Protein AF-A0A2A4TCB1-F1 (afdb_monomer_lite)

Foldseek 3Di:
DDPPPVVVVVVVVVVVPPPDPDPQQQDKDDWDADPQERQKIKIKGGDPQQKIKMKIFGQDQFKKWKKKDWDQWDDIDTDIAGHRGMDMDIDTHHPDSNDPDTHMDIDQMDTNDSDSDDDGDGGD

Structure (mmCIF, N/CA/C/O backbone):
data_AF-A0A2A4TCB1-F1
#
_entry.id   AF-A0A2A4TCB1-F1
#
loop_
_atom_site.group_PDB
_atom_site.id
_atom_site.type_symbol
_atom_site.label_atom_id
_atom_site.label_alt_id
_atom_site.label_comp_id
_atom_site.label_asym_id
_atom_site.label_entity_id
_atom_site.label_seq_id
_atom_site.pdbx_PDB_ins_code
_atom_site.Cartn_x
_atom_site.Cartn_y
_atom_site.Cartn_z
_atom_site.occupancy
_atom_site.B_iso_or_equiv
_atom_site.auth_seq_id
_atom_site.auth_comp_id
_atom_site.auth_asym_id
_atom_site.auth_atom_id
_atom_site.pdbx_PDB_model_num
ATOM 1 N N . MET A 1 1 ? -22.420 -27.049 55.934 1.00 47.38 1 MET A N 1
ATOM 2 C CA . MET A 1 1 ? -21.619 -25.896 55.464 1.00 47.38 1 MET A CA 1
ATOM 3 C C . MET A 1 1 ? -21.023 -26.243 54.108 1.00 47.38 1 MET A C 1
ATOM 5 O O . MET A 1 1 ? -20.671 -27.395 53.914 1.00 47.38 1 MET A O 1
ATOM 9 N N . SER A 1 2 ? -20.922 -25.250 53.222 1.00 54.00 2 SER A N 1
ATOM 10 C CA . SER A 1 2 ? -20.230 -25.273 51.920 1.00 54.00 2 SER A CA 1
ATOM 11 C C . SER A 1 2 ? -20.846 -26.071 50.767 1.00 54.00 2 SER A C 1
ATOM 13 O O . SER A 1 2 ? -20.297 -27.069 50.325 1.00 54.00 2 SER A O 1
ATOM 15 N N . PHE A 1 3 ? -21.914 -25.516 50.189 1.00 50.72 3 PHE A N 1
ATOM 16 C CA . PHE A 1 3 ? -22.201 -25.638 48.748 1.00 50.72 3 PHE A CA 1
ATOM 17 C C . PHE A 1 3 ? -22.356 -24.269 48.053 1.00 50.72 3 PHE A C 1
ATOM 19 O O . PHE A 1 3 ? -22.666 -24.203 46.875 1.00 50.72 3 PHE A O 1
ATOM 26 N N . THR A 1 4 ? -22.086 -23.158 48.748 1.00 55.12 4 THR A N 1
ATOM 27 C CA . THR A 1 4 ? -22.314 -21.787 48.249 1.00 55.12 4 THR A CA 1
ATOM 28 C C . THR A 1 4 ? -21.068 -21.086 47.696 1.00 55.12 4 THR A C 1
ATOM 30 O O . THR A 1 4 ? -21.156 -19.936 47.272 1.00 55.12 4 THR A O 1
ATOM 33 N N . PHE A 1 5 ? -19.901 -21.740 47.693 1.00 49.41 5 PHE A N 1
ATOM 34 C CA . PHE A 1 5 ? -18.644 -21.116 47.249 1.00 49.41 5 PHE A CA 1
ATOM 35 C C . PHE A 1 5 ? -18.320 -21.363 45.765 1.00 49.41 5 PHE A C 1
ATOM 37 O O . PHE A 1 5 ? -17.744 -20.495 45.122 1.00 49.41 5 PHE A O 1
ATOM 44 N N . LEU A 1 6 ? -18.744 -22.499 45.198 1.00 49.88 6 LEU A N 1
ATOM 45 C CA . LEU A 1 6 ? -18.421 -22.883 43.813 1.00 49.88 6 LEU A CA 1
ATOM 46 C C . LEU A 1 6 ? -19.292 -22.186 42.753 1.00 49.88 6 LEU A C 1
ATOM 48 O O . LEU A 1 6 ? -18.825 -21.927 41.647 1.00 49.88 6 LEU A O 1
ATOM 52 N N . GLU A 1 7 ? -20.540 -21.838 43.073 1.00 53.34 7 GLU A N 1
ATOM 53 C CA . GLU A 1 7 ? -21.420 -21.117 42.134 1.00 53.34 7 GLU A CA 1
ATOM 54 C C . GLU A 1 7 ? -21.055 -19.630 42.026 1.00 53.34 7 GLU A C 1
ATOM 56 O O . GLU A 1 7 ? -21.164 -19.035 40.954 1.00 53.34 7 GLU A O 1
ATOM 61 N N . LYS A 1 8 ? -20.506 -19.052 43.101 1.00 48.56 8 LYS A N 1
ATOM 62 C CA . LYS A 1 8 ? -20.144 -17.630 43.175 1.00 48.56 8 LYS A CA 1
ATOM 63 C C . LYS A 1 8 ? -18.901 -17.268 42.348 1.00 48.56 8 LYS A C 1
ATOM 65 O O . LYS A 1 8 ? -18.730 -16.107 41.979 1.00 48.56 8 LYS A O 1
ATOM 70 N N . GLU A 1 9 ? -18.041 -18.241 42.041 1.00 50.81 9 GLU A N 1
ATOM 71 C CA . GLU A 1 9 ? -16.871 -18.039 41.171 1.00 50.81 9 GLU A CA 1
ATOM 72 C C . GLU A 1 9 ? -17.224 -18.146 39.681 1.00 50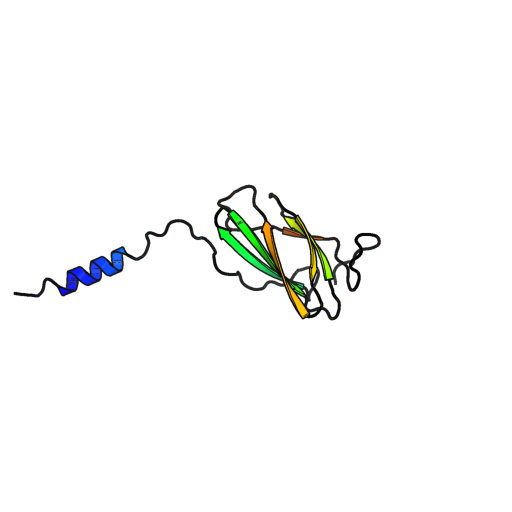.81 9 GLU A C 1
ATOM 74 O O . GLU A 1 9 ? -16.712 -17.367 38.877 1.00 50.81 9 GLU A O 1
ATOM 79 N N . LYS A 1 10 ? -18.181 -19.011 39.312 1.00 47.06 10 LYS A N 1
ATOM 80 C CA . LYS A 1 10 ? -18.654 -19.139 37.921 1.00 47.06 10 LYS A CA 1
ATOM 81 C C . LYS A 1 10 ? -19.416 -17.912 37.418 1.00 47.06 10 LYS A C 1
ATOM 83 O O . LYS A 1 10 ? -19.361 -17.622 36.224 1.00 47.06 10 LYS A O 1
ATOM 88 N N . GLU A 1 11 ? -20.111 -17.184 38.290 1.00 48.81 11 GLU A N 1
ATOM 89 C CA . GLU A 1 11 ? -20.789 -15.938 37.902 1.00 48.81 11 GLU A CA 1
ATOM 90 C C . GLU A 1 11 ? -19.813 -14.765 37.740 1.00 48.81 11 GLU A C 1
ATOM 92 O O . GLU A 1 11 ? -19.923 -14.020 36.769 1.00 48.81 11 GLU A O 1
ATOM 97 N N . LYS A 1 12 ? -18.777 -14.661 38.586 1.00 45.75 12 LYS A N 1
ATOM 98 C CA . LYS A 1 12 ? -17.728 -13.635 38.427 1.00 45.75 12 LYS A CA 1
ATOM 99 C C . LYS A 1 12 ? -16.876 -13.819 37.172 1.00 45.75 12 LYS A C 1
ATOM 101 O O . LYS A 1 12 ? -16.356 -12.838 36.643 1.00 45.75 12 LYS A O 1
ATOM 106 N N . GLU A 1 13 ? -16.718 -15.051 36.693 1.00 43.56 13 GLU A N 1
ATOM 107 C CA . GLU A 1 13 ? -15.980 -15.324 35.456 1.00 43.56 13 GLU A CA 1
ATOM 108 C C . GLU A 1 13 ? -16.827 -15.042 34.201 1.00 43.56 13 GLU A C 1
ATOM 110 O O . GLU A 1 13 ? -16.299 -14.566 33.196 1.00 43.56 13 GLU A O 1
ATOM 115 N N . LYS A 1 14 ? -18.155 -15.224 34.281 1.00 39.19 14 LYS A N 1
ATOM 116 C CA . LYS A 1 14 ? -19.090 -14.855 33.204 1.00 39.19 14 LYS A CA 1
ATOM 117 C C . LYS A 1 14 ? -19.332 -13.350 33.093 1.00 39.19 14 LYS A C 1
ATOM 119 O O . LYS A 1 14 ? -19.558 -12.868 31.992 1.00 39.19 14 LYS A O 1
ATOM 124 N N . GLU A 1 15 ? -19.226 -12.602 34.187 1.00 39.81 15 GLU A N 1
ATOM 125 C CA . GLU A 1 15 ? -19.417 -11.143 34.187 1.00 39.81 15 GLU A CA 1
ATOM 126 C C . GLU A 1 15 ? -18.168 -10.360 33.726 1.00 39.81 15 GLU A C 1
ATOM 128 O O . GLU A 1 15 ? -18.222 -9.154 33.491 1.00 39.81 15 GLU A O 1
ATOM 133 N N . LYS A 1 16 ? -17.028 -11.043 33.546 1.00 38.28 16 LYS A N 1
ATOM 134 C CA . LYS A 1 16 ? -15.794 -10.441 33.009 1.00 38.28 16 LYS A CA 1
ATOM 135 C C . LYS A 1 16 ? -15.679 -10.539 31.482 1.00 38.28 16 LYS A C 1
ATOM 137 O O . LYS A 1 16 ? -14.723 -10.023 30.904 1.00 38.28 16 LYS A O 1
ATOM 142 N N . ILE A 1 17 ? -16.641 -11.185 30.830 1.00 45.38 17 ILE A N 1
ATOM 143 C CA . ILE A 1 17 ? -16.724 -11.315 29.378 1.00 45.38 17 ILE A CA 1
ATOM 144 C C . ILE A 1 17 ? -17.849 -10.379 28.915 1.00 45.38 17 ILE A C 1
ATOM 146 O O . ILE A 1 17 ? -18.943 -10.407 29.456 1.00 45.38 17 ILE A O 1
ATOM 150 N N . GLU A 1 18 ? -17.554 -9.529 27.931 1.00 39.50 18 GLU A N 1
ATOM 151 C CA . GLU A 1 18 ? -18.496 -8.626 27.238 1.00 39.50 18 GLU A CA 1
ATOM 152 C C . GLU A 1 18 ? -18.875 -7.289 27.894 1.00 39.50 18 GLU A C 1
ATOM 154 O O . GLU A 1 18 ? -19.879 -6.668 27.549 1.00 39.50 18 GLU A O 1
ATOM 159 N N . LYS A 1 19 ? -17.966 -6.713 28.685 1.00 38.94 19 LYS A N 1
ATOM 160 C CA . LYS A 1 19 ? -17.826 -5.248 28.717 1.00 38.94 19 LYS A CA 1
ATOM 161 C C . LYS A 1 19 ? -16.439 -4.837 28.224 1.00 38.94 19 LYS A C 1
ATOM 163 O O . LYS A 1 19 ? -15.558 -4.486 29.000 1.00 38.94 19 LYS A O 1
ATOM 168 N N . SER A 1 20 ? -16.243 -4.887 26.907 1.00 36.69 20 SER A N 1
ATOM 169 C CA . SER A 1 20 ? -15.226 -4.068 26.241 1.00 36.69 20 SER A CA 1
ATOM 170 C C . SER A 1 20 ? -15.851 -3.386 25.030 1.00 36.69 20 SER A C 1
ATOM 172 O O . SER A 1 20 ? -15.988 -3.958 23.948 1.00 36.69 20 SER A O 1
ATOM 174 N N . GLU A 1 21 ? -16.273 -2.154 25.278 1.00 39.94 21 GLU A N 1
ATOM 175 C CA . GLU A 1 21 ? -16.618 -1.153 24.288 1.00 39.94 21 GLU A CA 1
ATOM 176 C C . GLU A 1 21 ? -15.459 -0.931 23.300 1.00 39.94 21 GLU A C 1
ATOM 178 O O . GLU A 1 21 ? -14.281 -1.000 23.650 1.00 39.94 21 GLU A O 1
ATOM 183 N N . SER A 1 22 ? -15.834 -0.613 22.060 1.00 39.91 22 SER A N 1
ATOM 184 C CA . SER A 1 22 ? -14.996 -0.388 20.875 1.00 39.91 22 SER A CA 1
ATOM 185 C C . SER A 1 22 ? -14.277 -1.632 20.345 1.00 39.91 22 SER A C 1
ATOM 187 O O . SER A 1 22 ? -13.214 -2.044 20.798 1.00 39.91 22 SER A O 1
ATOM 189 N N . THR A 1 23 ? -14.853 -2.226 19.299 1.00 47.06 23 THR A N 1
ATOM 190 C CA . THR A 1 23 ? -14.175 -3.208 18.450 1.00 47.06 23 THR A CA 1
ATOM 191 C C . THR A 1 23 ? -13.086 -2.496 17.645 1.00 47.06 23 THR A C 1
ATOM 193 O O . THR A 1 23 ? -13.220 -2.251 16.445 1.00 47.06 23 THR A O 1
ATOM 196 N N . ASP A 1 24 ? -12.000 -2.112 18.307 1.00 51.69 24 ASP A N 1
ATOM 197 C CA . ASP A 1 24 ? -10.761 -1.806 17.618 1.00 51.69 24 ASP A CA 1
ATOM 198 C C . ASP A 1 24 ? -10.347 -3.088 16.885 1.00 51.69 24 ASP A C 1
ATOM 200 O O . ASP A 1 24 ? -10.020 -4.103 17.505 1.00 51.69 24 ASP A O 1
ATOM 204 N N . GLN A 1 25 ? -10.372 -3.070 15.547 1.00 58.91 25 GLN A N 1
ATOM 205 C CA . GLN A 1 25 ? -9.730 -4.093 14.714 1.00 58.91 25 GLN A CA 1
ATOM 206 C C . GLN A 1 25 ? -8.204 -3.991 14.884 1.00 58.91 25 GLN A C 1
ATOM 208 O O . GLN A 1 25 ? -7.474 -3.639 13.962 1.00 58.91 25 GLN A O 1
ATOM 213 N N . ASN A 1 26 ? -7.711 -4.300 16.084 1.00 69.12 26 ASN A N 1
ATOM 214 C CA . ASN A 1 26 ? -6.302 -4.220 16.452 1.00 69.12 26 ASN A CA 1
ATOM 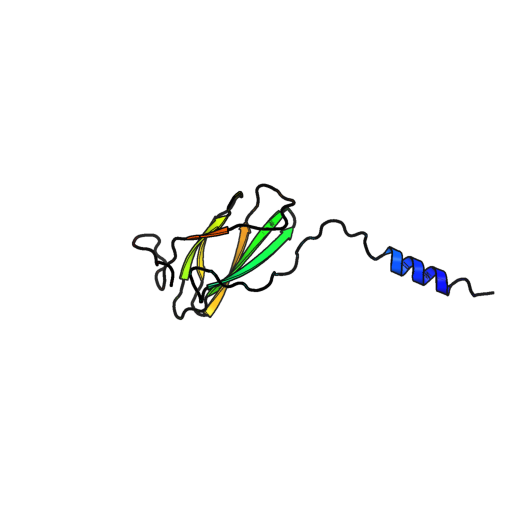215 C C . ASN A 1 26 ? -5.458 -5.332 15.804 1.00 69.12 26 ASN A C 1
ATOM 217 O O . ASN A 1 26 ? -4.228 -5.329 15.918 1.00 69.12 26 ASN A O 1
ATOM 221 N N . SER A 1 27 ? -6.079 -6.261 15.080 1.00 85.00 27 SER A N 1
ATOM 222 C CA . SER A 1 27 ? -5.408 -7.251 14.245 1.00 85.00 27 SER A CA 1
ATOM 223 C C . SER A 1 27 ? -5.330 -6.792 12.787 1.00 85.00 27 SER A C 1
ATOM 225 O O . SER A 1 27 ? -6.114 -5.980 12.300 1.00 85.00 27 SER A O 1
ATOM 227 N N . TRP A 1 28 ? -4.335 -7.306 12.070 1.00 91.25 28 TRP A N 1
ATOM 228 C CA . TRP A 1 28 ? -4.283 -7.131 10.625 1.00 91.25 28 TRP A CA 1
ATOM 229 C C . TRP A 1 28 ? -5.397 -7.934 9.960 1.00 91.25 28 TRP A C 1
ATOM 231 O O . TRP A 1 28 ? -5.566 -9.116 10.256 1.00 91.25 28 TRP A O 1
ATOM 241 N N . GLY A 1 29 ? -6.090 -7.318 9.005 1.00 89.88 29 GLY A N 1
ATOM 242 C CA . GLY A 1 29 ? -6.977 -8.039 8.105 1.00 89.88 29 GLY A CA 1
ATOM 243 C C . GLY A 1 29 ? -6.226 -9.045 7.227 1.00 89.88 29 GLY A C 1
ATOM 244 O O . GLY A 1 29 ? -4.991 -9.058 7.144 1.00 89.88 29 GLY A O 1
ATOM 245 N N . VAL A 1 30 ? -6.996 -9.879 6.530 1.00 92.88 30 VAL A N 1
ATOM 246 C CA . VAL A 1 30 ? -6.466 -10.834 5.550 1.00 92.88 30 VAL A CA 1
ATOM 247 C C . VAL A 1 30 ? -5.762 -10.118 4.395 1.00 92.88 30 VAL A C 1
ATOM 249 O O . VAL A 1 30 ? -6.122 -9.000 4.019 1.00 92.88 30 VAL A O 1
ATOM 252 N N . TRP A 1 31 ? -4.762 -10.780 3.813 1.00 94.19 31 TRP A N 1
ATOM 253 C CA . TRP A 1 31 ? -4.140 -10.309 2.580 1.00 94.19 31 TRP A CA 1
ATOM 254 C C . TRP A 1 31 ? -5.135 -10.375 1.423 1.00 94.19 31 TRP A C 1
ATOM 256 O O . TRP A 1 31 ? -5.732 -11.417 1.166 1.00 94.19 31 TRP A O 1
ATOM 266 N N . LYS A 1 32 ? -5.265 -9.264 0.707 1.00 94.31 32 LYS A N 1
ATOM 267 C CA . LYS A 1 32 ? -6.028 -9.127 -0.532 1.00 94.31 32 LYS A CA 1
ATOM 268 C C . LYS A 1 32 ? -5.075 -8.805 -1.675 1.00 94.31 32 LYS A C 1
ATOM 270 O O . LYS A 1 32 ? -4.016 -8.219 -1.455 1.00 94.31 32 LYS A O 1
ATOM 275 N N . THR A 1 33 ? -5.442 -9.191 -2.885 1.00 93.50 33 THR A N 1
ATOM 276 C CA . THR A 1 33 ? -4.694 -8.851 -4.100 1.00 93.50 33 THR A CA 1
ATOM 277 C C . THR A 1 33 ? -5.339 -7.630 -4.749 1.00 93.50 33 THR A C 1
ATOM 279 O O . THR A 1 33 ? -6.564 -7.507 -4.742 1.00 93.50 33 THR A O 1
ATOM 282 N N . SER A 1 34 ? -4.526 -6.708 -5.263 1.00 90.06 34 SER A N 1
ATOM 283 C CA . SER A 1 34 ? -5.011 -5.592 -6.078 1.00 90.06 34 SER A CA 1
ATOM 284 C C . SER A 1 34 ? -5.707 -6.117 -7.334 1.00 90.06 34 SER A C 1
ATOM 286 O O . SER A 1 34 ? -5.279 -7.110 -7.914 1.00 90.06 34 SER A O 1
ATOM 288 N N . THR A 1 35 ? -6.763 -5.442 -7.778 1.00 87.81 35 THR A N 1
ATOM 289 C CA . THR A 1 35 ? -7.503 -5.821 -8.992 1.00 87.81 35 THR A CA 1
ATOM 290 C C . THR A 1 35 ? -6.754 -5.488 -10.282 1.00 87.81 35 THR A C 1
ATOM 292 O O . THR A 1 35 ? -6.978 -6.142 -11.288 1.00 87.81 35 THR A O 1
ATOM 295 N N . CYS A 1 36 ? -5.883 -4.477 -10.250 1.00 88.50 36 CYS A N 1
ATOM 296 C CA . CYS A 1 36 ? -5.154 -3.946 -11.410 1.00 88.50 36 CYS A CA 1
ATOM 297 C C . CYS A 1 36 ? -3.701 -4.455 -11.487 1.00 88.50 36 CYS A C 1
ATOM 299 O O . CYS A 1 36 ? -3.092 -4.433 -12.544 1.00 88.50 36 CYS A O 1
ATOM 301 N N . PHE A 1 37 ? -3.138 -4.905 -10.360 1.00 92.00 37 PHE A N 1
ATOM 302 C CA . PHE A 1 37 ? -1.740 -5.334 -10.250 1.00 92.00 37 PHE A CA 1
ATOM 303 C C . PHE A 1 37 ? -1.683 -6.677 -9.522 1.00 92.00 37 PHE A C 1
ATOM 305 O O . PHE A 1 37 ? -1.666 -6.726 -8.288 1.00 92.00 37 PHE A O 1
ATOM 312 N N . ILE A 1 38 ? -1.680 -7.774 -10.279 1.00 92.12 38 ILE A N 1
ATOM 313 C CA . ILE A 1 38 ? -1.898 -9.137 -9.765 1.00 92.12 38 ILE A CA 1
ATOM 314 C C . ILE A 1 38 ? -0.856 -9.601 -8.731 1.00 92.12 38 ILE A C 1
ATOM 316 O O . ILE A 1 38 ? -1.148 -10.460 -7.895 1.00 92.12 38 ILE A O 1
ATOM 320 N N . HIS A 1 39 ? 0.351 -9.023 -8.732 1.00 93.81 39 HIS A N 1
ATOM 321 C CA . HIS A 1 39 ? 1.398 -9.342 -7.752 1.00 93.81 39 HIS A CA 1
ATOM 322 C C . HIS A 1 39 ? 1.539 -8.290 -6.642 1.00 93.81 39 HIS A C 1
ATOM 324 O O . HIS A 1 39 ? 2.412 -8.418 -5.779 1.00 93.81 39 HIS A O 1
ATOM 330 N N . LEU A 1 40 ? 0.665 -7.281 -6.602 1.00 93.75 40 LEU A N 1
ATOM 331 C CA . LEU A 1 40 ? 0.583 -6.327 -5.502 1.00 93.75 40 LEU A CA 1
ATOM 332 C C . LEU A 1 40 ? -0.498 -6.775 -4.518 1.00 93.75 40 LEU A C 1
ATOM 334 O O . LEU A 1 40 ? -1.693 -6.747 -4.813 1.00 93.75 40 LEU A O 1
ATOM 338 N N . LYS A 1 41 ? -0.078 -7.161 -3.314 1.00 95.25 41 LYS A N 1
ATOM 339 C CA . LYS A 1 41 ? -0.992 -7.538 -2.231 1.00 95.25 41 LYS A CA 1
ATOM 340 C C . LYS A 1 41 ? -1.055 -6.446 -1.180 1.00 95.25 41 LYS A C 1
ATOM 342 O O . LYS A 1 41 ? -0.080 -5.735 -0.953 1.00 95.25 41 LYS A O 1
ATOM 347 N N . TYR A 1 42 ? -2.185 -6.340 -0.499 1.00 94.81 42 TYR A N 1
ATOM 348 C CA . TYR A 1 42 ? -2.380 -5.390 0.582 1.00 94.81 42 TYR A CA 1
ATOM 349 C C . TYR A 1 42 ? -3.201 -5.987 1.720 1.00 94.81 42 TYR A C 1
ATOM 351 O O . TYR A 1 42 ? -3.957 -6.940 1.541 1.00 94.81 42 TYR A O 1
ATOM 359 N N . ARG A 1 43 ? -3.071 -5.408 2.906 1.00 93.94 43 ARG A N 1
ATOM 360 C CA . ARG A 1 43 ? -3.965 -5.645 4.042 1.00 93.94 43 ARG A CA 1
ATOM 361 C C . ARG A 1 43 ? -4.089 -4.375 4.861 1.00 93.94 43 ARG A C 1
ATOM 363 O O . ARG A 1 43 ? -3.191 -3.534 4.844 1.00 93.94 43 ARG A O 1
ATOM 370 N N . ILE A 1 44 ? -5.191 -4.254 5.582 1.00 92.69 44 ILE A N 1
ATOM 371 C CA . ILE A 1 44 ? -5.512 -3.070 6.376 1.00 92.69 44 ILE A CA 1
ATOM 372 C C . ILE A 1 44 ? -5.660 -3.441 7.846 1.00 92.69 44 ILE A C 1
ATOM 374 O O . ILE A 1 44 ? -5.981 -4.583 8.176 1.00 92.69 44 ILE A O 1
ATOM 378 N N . LYS A 1 45 ? -5.408 -2.474 8.717 1.00 91.44 45 LYS A N 1
ATOM 379 C CA . LYS A 1 45 ? -5.622 -2.569 10.158 1.00 91.44 45 LYS A CA 1
ATOM 380 C C . LYS A 1 45 ? -6.183 -1.240 10.645 1.00 91.44 45 LYS A C 1
ATOM 382 O O . LYS A 1 45 ? -5.613 -0.196 10.318 1.00 91.44 45 LYS A O 1
ATOM 387 N N . LYS A 1 46 ? -7.255 -1.281 11.438 1.00 89.75 46 LYS A N 1
ATOM 388 C CA . LYS A 1 46 ? -7.710 -0.109 12.187 1.00 89.75 46 LYS A CA 1
ATOM 389 C C . LYS A 1 46 ? -6.847 0.014 13.441 1.00 89.75 46 LYS A C 1
ATOM 391 O O . LYS A 1 46 ? -6.562 -0.968 14.118 1.00 89.75 46 LYS A O 1
ATOM 396 N N . LYS A 1 47 ? -6.367 1.211 13.715 1.00 86.50 47 LYS A N 1
ATOM 397 C CA . LYS A 1 47 ? -5.672 1.554 14.951 1.00 86.50 47 LYS A CA 1
ATOM 398 C C . LYS A 1 47 ? 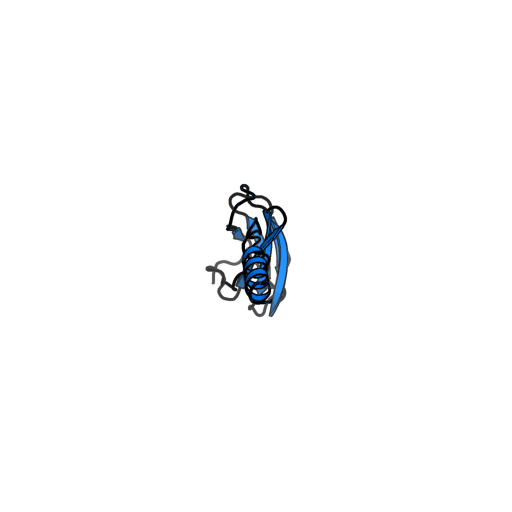-6.615 2.356 15.850 1.00 86.50 47 LYS A C 1
ATOM 400 O O . LYS A 1 47 ? -7.731 2.709 15.466 1.00 86.50 47 LYS A O 1
ATOM 405 N N . SER A 1 48 ? -6.121 2.676 17.037 1.00 79.56 48 SER A N 1
ATOM 406 C CA . SER A 1 48 ? -6.784 3.558 17.990 1.00 79.56 48 SER A CA 1
ATOM 407 C C . SER A 1 48 ? -7.116 4.922 17.369 1.00 79.56 48 SER A C 1
ATOM 409 O O . SER A 1 48 ? -6.445 5.392 16.449 1.00 79.56 48 SER A O 1
ATOM 411 N N . TYR A 1 49 ? -8.159 5.573 17.889 1.00 77.88 49 TYR A N 1
ATOM 412 C CA . TYR A 1 49 ? -8.573 6.933 17.505 1.00 77.88 49 TYR A CA 1
ATOM 413 C C . TYR A 1 49 ? -9.004 7.114 16.036 1.00 77.88 49 TYR A C 1
ATOM 415 O O . TYR A 1 49 ? -9.049 8.239 15.536 1.00 77.88 49 TYR A O 1
ATOM 423 N N . GLY A 1 50 ? -9.373 6.028 15.348 1.00 79.81 50 GLY A N 1
ATOM 424 C CA . GLY A 1 50 ? -9.853 6.082 13.962 1.00 79.81 50 GLY A CA 1
ATOM 425 C C . GLY A 1 50 ? -8.744 6.225 12.915 1.00 79.81 50 GLY A C 1
ATOM 426 O O . GLY A 1 50 ? -9.048 6.466 11.747 1.00 79.81 50 GLY A O 1
ATOM 427 N N . GLU A 1 51 ? -7.478 6.068 13.313 1.00 88.88 51 GLU A N 1
ATOM 428 C CA . GLU A 1 51 ? -6.357 5.937 12.382 1.00 88.88 51 GLU A CA 1
ATOM 429 C C . GLU A 1 51 ? -6.376 4.548 11.729 1.00 88.88 51 GLU A C 1
ATOM 431 O O . GLU A 1 51 ? -6.750 3.546 12.335 1.00 88.88 51 GLU A O 1
ATOM 436 N N . TRP A 1 52 ? -5.908 4.468 10.494 1.00 91.31 52 TRP A N 1
ATOM 437 C CA . TRP A 1 52 ? -5.742 3.242 9.742 1.00 91.31 52 TRP A CA 1
ATOM 438 C C . TRP A 1 52 ? -4.303 3.070 9.269 1.00 91.31 52 TRP A C 1
ATOM 440 O O . TRP A 1 52 ? -3.592 4.027 8.950 1.00 91.31 52 TRP A O 1
ATOM 450 N N . ALA A 1 53 ? -3.890 1.810 9.184 1.00 92.31 53 ALA A N 1
ATOM 451 C CA . ALA A 1 53 ? -2.641 1.402 8.568 1.00 92.31 53 ALA A CA 1
ATOM 452 C C . ALA A 1 53 ? -2.901 0.458 7.397 1.00 92.31 53 ALA A C 1
ATOM 454 O O . ALA A 1 53 ? -3.748 -0.436 7.472 1.00 92.31 53 ALA A O 1
ATOM 455 N N . ILE A 1 54 ? -2.127 0.635 6.332 1.00 93.75 54 ILE A N 1
ATOM 456 C CA . ILE A 1 54 ? -2.146 -0.209 5.144 1.00 93.75 54 ILE A CA 1
ATOM 457 C C . ILE A 1 54 ? -0.755 -0.812 4.980 1.00 93.75 54 ILE A C 1
ATOM 459 O O . ILE A 1 54 ? 0.257 -0.116 5.031 1.00 93.75 54 ILE A O 1
ATOM 463 N N . ASN A 1 55 ? -0.698 -2.124 4.800 1.00 94.62 55 ASN A N 1
ATOM 464 C CA . ASN A 1 55 ? 0.533 -2.844 4.516 1.00 94.62 55 ASN A CA 1
ATOM 465 C C . ASN A 1 55 ? 0.477 -3.369 3.088 1.00 94.62 55 ASN A C 1
ATOM 467 O O . ASN A 1 55 ? -0.437 -4.123 2.760 1.00 94.62 55 ASN A O 1
ATOM 471 N N . PHE A 1 56 ? 1.454 -2.992 2.273 1.00 95.69 56 PHE A N 1
ATOM 472 C CA . PHE A 1 56 ? 1.603 -3.450 0.899 1.00 95.69 56 PHE A CA 1
ATOM 473 C C . PHE A 1 56 ? 2.728 -4.468 0.808 1.00 95.69 56 PHE A C 1
ATOM 475 O O . PHE A 1 56 ? 3.811 -4.242 1.338 1.00 95.69 56 PHE A O 1
ATOM 482 N N . LYS A 1 57 ? 2.491 -5.570 0.100 1.00 95.81 57 LYS A N 1
ATOM 483 C CA . LYS A 1 57 ? 3.488 -6.584 -0.236 1.00 95.81 57 LYS A CA 1
ATOM 484 C C . LYS A 1 57 ? 3.680 -6.606 -1.746 1.00 95.81 57 LYS A C 1
ATOM 486 O O . LYS A 1 57 ? 2.729 -6.844 -2.489 1.00 95.81 57 LYS A O 1
ATOM 491 N N . ASN A 1 58 ? 4.915 -6.376 -2.169 1.00 95.44 58 ASN A N 1
ATOM 492 C CA . ASN A 1 58 ? 5.316 -6.383 -3.564 1.00 95.44 58 ASN A CA 1
ATOM 493 C C . ASN A 1 58 ? 5.834 -7.776 -3.952 1.00 95.44 58 ASN A C 1
ATOM 495 O O . ASN A 1 58 ? 6.870 -8.215 -3.457 1.00 95.44 58 ASN A O 1
ATOM 499 N N . GLY A 1 59 ? 5.098 -8.474 -4.817 1.00 94.50 59 GLY A N 1
ATOM 500 C CA . GLY A 1 59 ? 5.494 -9.766 -5.378 1.00 94.50 59 GLY A CA 1
ATOM 501 C C . GLY A 1 59 ? 6.197 -9.688 -6.735 1.00 94.50 59 GLY A C 1
ATOM 502 O O . GLY A 1 59 ? 6.569 -10.729 -7.263 1.00 94.50 59 GLY A O 1
ATOM 503 N N . TYR A 1 60 ? 6.369 -8.497 -7.311 1.00 93.31 60 TYR A N 1
ATOM 504 C CA . TYR A 1 60 ? 7.091 -8.325 -8.569 1.00 93.31 60 TYR A CA 1
ATOM 505 C C . TYR A 1 60 ? 8.597 -8.410 -8.338 1.00 93.31 60 TYR A C 1
ATOM 507 O O . TYR A 1 60 ? 9.088 -8.102 -7.254 1.00 93.31 60 TYR A O 1
ATOM 515 N N . ASN A 1 61 ? 9.340 -8.750 -9.393 1.00 93.50 61 ASN A N 1
ATOM 516 C CA . ASN A 1 61 ? 10.805 -8.795 -9.384 1.00 93.50 61 ASN A CA 1
ATOM 517 C C . ASN A 1 61 ? 11.473 -7.405 -9.453 1.00 93.50 61 ASN A C 1
ATOM 519 O O . ASN A 1 61 ? 12.697 -7.313 -9.520 1.00 93.50 61 ASN A O 1
ATOM 523 N N . LYS A 1 62 ? 10.689 -6.323 -9.416 1.00 92.88 62 LYS A N 1
ATOM 524 C CA . LYS A 1 62 ? 11.144 -4.927 -9.437 1.00 92.88 62 LYS A CA 1
ATOM 525 C C . LYS A 1 62 ? 10.561 -4.173 -8.248 1.00 92.88 62 LYS A C 1
ATOM 527 O O . LYS A 1 62 ? 9.490 -4.517 -7.751 1.00 92.88 62 LYS A O 1
ATOM 532 N N . SER A 1 63 ? 11.258 -3.136 -7.786 1.00 92.75 63 SER A N 1
ATOM 533 C CA . SER A 1 63 ? 10.677 -2.188 -6.832 1.00 92.75 63 SER A CA 1
ATOM 534 C C . SER A 1 63 ? 9.454 -1.510 -7.444 1.00 92.75 63 SER A C 1
ATOM 536 O O . SER A 1 63 ? 9.400 -1.303 -8.656 1.00 92.75 63 SER A O 1
ATOM 538 N N . ILE A 1 64 ? 8.482 -1.163 -6.604 1.00 93.44 64 ILE A N 1
ATOM 539 C CA . ILE A 1 64 ? 7.292 -0.434 -7.031 1.00 93.44 64 ILE A CA 1
ATOM 540 C C . ILE A 1 64 ? 7.213 0.882 -6.295 1.00 93.44 64 ILE A C 1
ATOM 542 O O . ILE A 1 64 ? 7.141 0.880 -5.068 1.00 93.44 64 ILE A O 1
ATOM 546 N N . SER A 1 65 ? 7.158 1.978 -7.038 1.00 93.94 65 SER A N 1
ATOM 547 C CA . SER A 1 65 ? 6.793 3.289 -6.510 1.00 93.94 65 SER A CA 1
ATOM 548 C C . SER A 1 65 ? 5.332 3.559 -6.822 1.00 93.94 65 SER A C 1
ATOM 550 O O . SER A 1 65 ? 4.895 3.380 -7.954 1.00 93.94 65 SER A O 1
ATOM 552 N N . MET A 1 66 ? 4.556 3.932 -5.810 1.00 93.50 66 MET A N 1
ATOM 553 C CA . MET A 1 66 ? 3.113 4.112 -5.940 1.00 93.50 66 MET A CA 1
ATOM 554 C C . MET A 1 66 ? 2.615 5.270 -5.080 1.00 93.50 66 MET A C 1
ATOM 556 O O . MET A 1 66 ? 3.213 5.607 -4.056 1.00 93.50 66 MET A O 1
ATOM 560 N N . SER A 1 67 ? 1.494 5.857 -5.491 1.00 92.44 67 SER A N 1
ATOM 561 C CA . SER A 1 67 ? 0.755 6.841 -4.707 1.00 92.44 67 SER A CA 1
ATOM 562 C C . SER A 1 67 ? -0.513 6.199 -4.163 1.00 92.44 67 SER A C 1
ATOM 564 O O . SER A 1 67 ? -1.322 5.666 -4.921 1.00 92.44 67 SER A O 1
ATOM 566 N N . VAL A 1 68 ? -0.721 6.296 -2.858 1.00 92.88 68 VAL A N 1
ATOM 567 C CA . VAL A 1 68 ? -1.944 5.840 -2.196 1.00 92.88 68 VAL A CA 1
ATOM 568 C C . VAL A 1 68 ? -2.773 7.053 -1.809 1.00 92.88 68 VAL A C 1
ATOM 570 O O . VAL A 1 68 ? -2.232 8.024 -1.287 1.00 92.88 68 VAL A O 1
ATOM 573 N N . GLY A 1 69 ? -4.075 6.997 -2.069 1.00 92.19 69 GLY A N 1
ATOM 574 C CA . GLY A 1 69 ? -5.044 8.005 -1.644 1.00 92.19 69 GLY A CA 1
ATOM 575 C C . GLY A 1 69 ? -6.229 7.355 -0.942 1.00 92.19 69 GLY A C 1
ATOM 576 O O . GLY A 1 69 ? -6.636 6.255 -1.315 1.00 92.19 69 GLY A O 1
ATOM 577 N N . ILE A 1 70 ? -6.772 8.020 0.075 1.00 92.00 70 ILE A N 1
ATOM 578 C CA . ILE A 1 70 ? -7.966 7.565 0.794 1.00 92.00 70 ILE A CA 1
ATOM 579 C C . ILE A 1 70 ? -9.204 8.193 0.159 1.00 92.00 70 ILE A C 1
ATOM 581 O O . ILE A 1 70 ? -9.248 9.400 -0.072 1.00 92.00 70 ILE A O 1
ATOM 585 N N . LYS A 1 71 ? -10.218 7.374 -0.124 1.00 87.56 71 LYS A N 1
ATOM 586 C CA . LYS A 1 71 ? -11.520 7.855 -0.585 1.00 87.56 71 LYS A CA 1
ATOM 587 C C . LYS A 1 71 ? -12.343 8.269 0.635 1.00 87.56 71 LYS A C 1
ATOM 589 O O . LYS A 1 71 ? -12.438 7.498 1.585 1.00 87.56 71 LYS A O 1
ATOM 594 N N . GLU A 1 72 ? -12.944 9.461 0.588 1.00 84.75 72 GLU A N 1
ATOM 595 C CA . GLU A 1 72 ? -13.802 9.999 1.665 1.00 84.75 72 GLU A CA 1
ATOM 596 C C . GLU A 1 72 ? -13.086 10.076 3.030 1.00 84.75 72 GLU A C 1
ATOM 598 O O . GLU A 1 72 ? -13.628 9.741 4.089 1.00 84.75 72 GLU A O 1
ATOM 603 N N . GLY A 1 73 ? -11.832 10.518 3.000 1.00 87.25 73 GLY A N 1
ATOM 604 C CA . GLY A 1 73 ? -10.999 10.638 4.184 1.00 87.25 73 GLY A CA 1
ATOM 605 C C . GLY A 1 73 ? -9.798 11.545 3.968 1.00 87.25 73 GLY A C 1
ATOM 606 O O . GLY A 1 73 ? -9.685 12.235 2.954 1.00 87.25 73 GLY A O 1
ATOM 607 N N . PHE A 1 74 ? -8.892 11.508 4.937 1.00 86.25 74 PHE A N 1
ATOM 608 C CA . PHE A 1 74 ? -7.656 12.270 4.942 1.00 86.25 74 PHE A CA 1
ATOM 609 C C . PHE A 1 74 ? -6.451 11.339 4.946 1.00 86.25 74 PHE A C 1
ATOM 611 O O . PHE A 1 74 ? -6.455 10.251 5.528 1.00 86.25 74 PHE A O 1
ATOM 618 N N . GLY A 1 75 ? -5.394 11.817 4.306 1.00 84.19 75 GLY A N 1
ATOM 619 C CA . GLY A 1 75 ? -4.156 11.085 4.134 1.00 84.19 75 GLY A CA 1
ATOM 620 C C . GLY A 1 75 ? -3.947 10.646 2.692 1.00 84.19 75 GLY A C 1
ATOM 621 O O . GLY A 1 75 ? -4.843 10.625 1.849 1.00 84.19 75 GLY A O 1
ATOM 622 N N . GLY A 1 76 ? -2.701 10.324 2.415 1.00 83.94 76 GLY A N 1
ATOM 623 C CA . GLY A 1 76 ? -2.222 9.978 1.096 1.00 83.94 76 GLY A CA 1
ATOM 624 C C . GLY A 1 76 ? -0.714 10.085 1.123 1.00 83.94 76 GLY A C 1
ATOM 625 O O . GLY A 1 76 ? -0.172 11.007 1.726 1.00 83.94 76 GLY A O 1
ATOM 626 N N . ASP A 1 77 ? -0.043 9.105 0.541 1.00 88.88 77 ASP A N 1
ATOM 627 C CA . ASP A 1 77 ? 1.411 9.062 0.581 1.00 88.88 77 ASP A CA 1
ATOM 628 C C . ASP A 1 77 ? 1.958 8.453 -0.702 1.00 88.88 77 ASP A C 1
ATOM 630 O O . ASP A 1 77 ? 1.277 7.714 -1.421 1.00 88.88 77 ASP A O 1
ATOM 634 N N . ARG A 1 78 ? 3.202 8.802 -0.984 1.00 90.50 78 ARG A N 1
ATOM 635 C CA . ARG A 1 78 ? 3.982 8.350 -2.118 1.00 90.50 78 ARG A CA 1
ATOM 636 C C . ARG A 1 78 ? 5.185 7.607 -1.592 1.00 90.50 78 ARG A C 1
ATOM 638 O O . ARG A 1 78 ? 6.040 8.176 -0.922 1.00 90.50 78 ARG A O 1
ATOM 645 N N . PHE A 1 79 ? 5.271 6.330 -1.920 1.00 91.94 79 PHE A N 1
ATOM 646 C CA . PHE A 1 79 ? 6.332 5.498 -1.387 1.00 91.94 79 PHE A CA 1
ATOM 647 C C . PHE A 1 79 ? 6.732 4.393 -2.344 1.00 91.94 79 PHE A C 1
ATOM 649 O O . PHE A 1 79 ? 6.026 4.050 -3.292 1.00 91.94 79 PHE A O 1
ATOM 656 N N . THR A 1 80 ? 7.891 3.821 -2.038 1.00 93.00 80 THR A N 1
ATOM 657 C CA . THR A 1 80 ? 8.471 2.703 -2.770 1.00 93.00 80 THR A CA 1
ATOM 658 C C . THR A 1 80 ? 8.460 1.451 -1.906 1.00 93.00 80 THR A C 1
ATOM 660 O O . THR A 1 80 ? 8.878 1.490 -0.745 1.00 93.00 80 THR A O 1
ATOM 663 N N . VAL A 1 81 ? 8.019 0.335 -2.480 1.00 93.38 81 VAL A N 1
ATOM 664 C CA . VAL A 1 81 ? 8.100 -1.005 -1.897 1.00 93.38 81 VAL A CA 1
ATOM 665 C C . VAL A 1 81 ? 9.113 -1.817 -2.709 1.00 93.38 81 VAL A C 1
ATOM 667 O O . VAL A 1 81 ? 8.858 -2.097 -3.884 1.00 93.38 81 VAL A O 1
ATOM 670 N N . PRO A 1 82 ? 10.272 -2.191 -2.138 1.00 93.06 82 PRO A N 1
ATOM 671 C CA . PRO A 1 82 ? 11.253 -3.016 -2.839 1.00 93.06 82 PRO A CA 1
ATOM 672 C C . PRO A 1 82 ? 10.676 -4.367 -3.288 1.00 93.06 82 PRO A C 1
ATOM 674 O O . PRO A 1 82 ? 9.706 -4.860 -2.711 1.00 93.06 82 PRO A O 1
ATOM 677 N N . SER A 1 83 ? 11.284 -4.962 -4.316 1.00 93.62 83 SER A N 1
ATOM 678 C CA . SER A 1 83 ? 10.951 -6.308 -4.812 1.00 93.62 83 SER A CA 1
ATOM 679 C C . SER A 1 83 ? 10.945 -7.334 -3.671 1.00 93.62 83 SER A C 1
ATOM 681 O O . SER A 1 83 ? 11.817 -7.287 -2.801 1.00 93.62 83 SER A O 1
ATOM 683 N N . GLY A 1 84 ? 9.939 -8.211 -3.633 1.00 89.75 84 GLY A N 1
ATOM 684 C CA . GLY A 1 84 ? 9.784 -9.266 -2.620 1.00 89.75 84 GLY A CA 1
ATOM 685 C C . GLY A 1 84 ? 9.493 -8.790 -1.188 1.00 89.75 84 GLY A C 1
ATOM 686 O O . GLY A 1 84 ? 9.298 -9.619 -0.298 1.00 89.75 84 GLY A O 1
ATOM 687 N N . ASN A 1 85 ? 9.445 -7.479 -0.943 1.00 93.38 85 ASN A N 1
ATOM 688 C CA . ASN A 1 85 ? 9.318 -6.907 0.393 1.00 93.38 85 ASN A CA 1
ATOM 689 C C . ASN A 1 85 ? 7.888 -6.454 0.708 1.00 93.38 85 ASN A C 1
ATOM 691 O O . ASN A 1 85 ? 7.014 -6.361 -0.159 1.00 93.38 85 ASN A O 1
ATOM 695 N N . SER A 1 86 ? 7.655 -6.147 1.986 1.00 89.25 86 SER A N 1
ATOM 696 C CA . SER A 1 86 ? 6.437 -5.483 2.445 1.00 89.25 86 SER A CA 1
ATOM 697 C C . SER A 1 86 ? 6.743 -4.151 3.112 1.00 89.25 86 SER A C 1
ATOM 699 O O . SER A 1 86 ? 7.752 -4.034 3.804 1.00 89.25 86 SER A O 1
ATOM 701 N N . ARG A 1 87 ? 5.851 -3.173 2.960 1.00 91.12 87 ARG A N 1
ATOM 702 C CA . ARG A 1 87 ? 5.959 -1.863 3.600 1.00 91.12 87 ARG A CA 1
ATOM 703 C C . ARG A 1 87 ? 4.638 -1.485 4.254 1.00 91.12 87 ARG A C 1
ATOM 705 O O . ARG A 1 87 ? 3.583 -1.551 3.625 1.00 91.12 87 ARG A O 1
ATOM 712 N N . ILE A 1 88 ? 4.718 -1.079 5.517 1.00 88.44 88 ILE A N 1
ATOM 713 C CA . ILE A 1 88 ? 3.581 -0.579 6.286 1.00 88.44 88 ILE A CA 1
ATOM 714 C C . ILE A 1 88 ? 3.588 0.943 6.212 1.00 88.44 88 ILE A C 1
ATOM 716 O O . ILE A 1 88 ? 4.599 1.566 6.521 1.00 88.44 88 ILE A O 1
ATOM 720 N N . HIS A 1 89 ? 2.449 1.521 5.852 1.00 83.00 89 HIS A N 1
ATOM 721 C CA . HIS A 1 89 ? 2.164 2.938 6.023 1.00 83.00 89 HIS A CA 1
ATOM 722 C C . HIS A 1 89 ? 0.997 3.109 6.983 1.00 83.00 89 HIS A C 1
ATOM 724 O O . HIS A 1 89 ? 0.036 2.338 6.971 1.00 83.00 89 HIS A O 1
ATOM 730 N N . SER A 1 90 ? 1.093 4.119 7.834 1.00 81.31 90 SER A N 1
ATOM 731 C CA . SER A 1 90 ? 0.053 4.473 8.789 1.00 81.31 90 SER A CA 1
ATOM 732 C C . SER A 1 90 ? -0.186 5.976 8.803 1.00 81.31 90 SER A C 1
ATOM 734 O O . SER A 1 90 ? 0.570 6.710 8.174 1.00 81.31 90 SER A O 1
ATOM 736 N N . GLY A 1 91 ? -1.224 6.423 9.505 1.00 78.62 91 GLY A N 1
ATOM 737 C CA . GLY A 1 91 ? -1.653 7.823 9.492 1.00 78.62 91 GLY A CA 1
ATOM 738 C C . GLY A 1 91 ? -2.761 8.125 8.481 1.00 78.62 91 GLY A C 1
ATOM 739 O O . GLY A 1 91 ? -2.897 9.266 8.051 1.00 78.62 91 GLY A O 1
ATOM 740 N N . TYR A 1 92 ? -3.540 7.121 8.071 1.00 85.94 92 TYR A N 1
ATOM 741 C CA . TYR A 1 92 ? -4.718 7.325 7.224 1.00 85.94 92 TYR A CA 1
ATOM 742 C C . TYR A 1 92 ? -5.974 7.476 8.078 1.00 85.94 92 TYR A C 1
ATOM 744 O O . TYR A 1 92 ? -6.131 6.759 9.061 1.00 85.94 92 TYR A O 1
ATOM 752 N N . TYR A 1 93 ? -6.892 8.357 7.693 1.00 85.25 93 TYR A N 1
ATOM 753 C CA . TYR A 1 93 ? -8.108 8.628 8.460 1.00 85.25 93 TYR A CA 1
ATOM 754 C C . TYR A 1 93 ? -9.327 8.653 7.546 1.00 85.25 93 TYR A C 1
ATOM 756 O O . TYR A 1 93 ? -9.268 9.135 6.419 1.00 85.25 93 TYR A O 1
ATOM 764 N N . THR A 1 94 ? -10.454 8.164 8.045 1.00 86.50 94 THR A N 1
ATOM 765 C CA . THR A 1 94 ? -11.765 8.325 7.406 1.00 86.50 94 THR A CA 1
ATOM 766 C C . THR A 1 94 ? -12.466 9.569 7.949 1.00 86.50 94 THR A C 1
ATOM 768 O O . THR A 1 94 ? -12.230 9.964 9.091 1.00 86.50 94 THR A O 1
ATOM 771 N N . ASN A 1 95 ? -13.386 10.159 7.178 1.00 84.88 95 ASN A N 1
ATOM 772 C CA . ASN A 1 95 ? -14.207 11.280 7.665 1.00 84.88 95 ASN A CA 1
ATOM 773 C C . ASN A 1 95 ? -15.097 10.885 8.859 1.00 84.88 95 ASN A C 1
ATOM 775 O O . ASN A 1 95 ? -15.388 11.704 9.727 1.00 84.88 95 ASN A O 1
ATOM 779 N N . ASN A 1 96 ? -15.497 9.613 8.931 1.00 84.19 96 ASN A N 1
ATOM 780 C CA . ASN A 1 96 ? -16.197 9.039 10.075 1.00 84.19 96 ASN A CA 1
ATOM 781 C C . ASN A 1 96 ? -15.223 8.221 10.942 1.00 84.19 96 ASN A C 1
ATOM 783 O O . ASN A 1 96 ? -14.766 7.160 10.518 1.00 84.19 96 ASN A O 1
ATOM 787 N N . LYS A 1 97 ? -14.944 8.665 12.175 1.00 77.31 97 LYS A N 1
ATOM 788 C CA . LYS A 1 97 ? -14.039 7.970 13.121 1.00 77.31 97 LYS A CA 1
ATOM 789 C C . LYS A 1 97 ? -14.539 6.576 13.536 1.00 77.31 97 LYS A C 1
ATOM 791 O O . LYS A 1 97 ? -13.749 5.701 13.897 1.00 77.31 97 LYS A O 1
ATOM 796 N N . GLN A 1 98 ? -15.846 6.343 13.448 1.00 82.19 98 GLN A N 1
ATOM 797 C CA . GLN A 1 98 ? -16.471 5.052 13.738 1.00 82.19 98 GLN A CA 1
ATOM 798 C C . GLN A 1 98 ? -16.497 4.113 12.526 1.00 82.19 98 GLN A C 1
ATOM 800 O O . GLN A 1 98 ? -16.960 2.984 12.659 1.00 82.19 98 GLN A O 1
ATOM 805 N N . ALA A 1 99 ? -15.971 4.528 11.365 1.00 83.69 99 ALA A N 1
ATOM 806 C CA . ALA A 1 99 ? -15.938 3.680 10.179 1.00 83.69 99 ALA A CA 1
ATOM 807 C C . ALA A 1 99 ? -15.296 2.320 10.487 1.00 83.69 99 ALA A C 1
ATOM 809 O O . ALA A 1 99 ? -14.275 2.228 11.176 1.00 83.69 99 ALA A O 1
ATOM 810 N N . THR A 1 100 ? -15.909 1.262 9.972 1.00 84.69 100 THR A N 1
ATOM 811 C CA . THR A 1 100 ? -15.437 -0.127 10.082 1.00 84.69 100 THR A CA 1
ATOM 812 C C . THR A 1 100 ? -14.687 -0.578 8.830 1.00 84.69 100 THR A C 1
ATOM 814 O O . THR A 1 100 ? -14.221 -1.712 8.754 1.00 84.69 100 THR A O 1
ATOM 817 N N . TYR A 1 101 ? -14.540 0.315 7.851 1.00 85.00 101 TYR A N 1
ATOM 818 C CA . TYR A 1 101 ? -13.850 0.083 6.592 1.00 85.00 101 TYR A CA 1
ATOM 819 C C . TYR A 1 101 ? -12.999 1.298 6.209 1.00 85.00 101 TYR A C 1
ATOM 821 O O . TYR A 1 101 ? -13.251 2.419 6.650 1.00 85.00 101 TYR A O 1
ATOM 829 N N . LEU A 1 102 ? -12.017 1.062 5.339 1.00 89.31 102 LEU A N 1
ATOM 830 C CA . LEU A 1 102 ? -11.210 2.091 4.694 1.00 89.31 102 LEU A CA 1
ATOM 831 C C . LEU A 1 102 ? -11.230 1.849 3.185 1.00 89.31 102 LEU A C 1
ATOM 833 O O . LEU A 1 102 ? -10.745 0.817 2.716 1.00 89.31 102 LEU A O 1
ATOM 837 N N . ASN A 1 103 ? -11.758 2.811 2.432 1.00 90.19 103 ASN A N 1
ATOM 838 C CA . ASN A 1 103 ? -11.677 2.808 0.976 1.00 90.19 103 ASN A CA 1
ATOM 839 C C . ASN A 1 103 ? -10.431 3.582 0.547 1.00 90.19 103 ASN A C 1
ATOM 841 O O . ASN A 1 103 ? -10.248 4.733 0.935 1.00 90.19 103 ASN A O 1
ATOM 845 N N . PHE A 1 104 ? -9.576 2.971 -0.266 1.00 91.88 104 PHE A N 1
ATOM 846 C CA . PHE A 1 104 ? -8.373 3.618 -0.776 1.00 91.88 104 PHE A CA 1
ATOM 847 C C . PHE A 1 104 ? -8.121 3.228 -2.230 1.00 91.88 104 PHE A C 1
ATOM 849 O O . PHE A 1 104 ? -8.608 2.207 -2.713 1.00 91.88 104 PHE A O 1
ATOM 856 N N . THR A 1 105 ? -7.339 4.048 -2.918 1.00 92.06 105 THR A N 1
ATOM 857 C CA . THR A 1 105 ? -6.922 3.833 -4.302 1.00 92.06 105 THR A CA 1
ATOM 858 C C . THR A 1 105 ? -5.406 3.860 -4.388 1.00 92.06 105 THR A C 1
ATOM 860 O O . THR A 1 105 ? -4.771 4.761 -3.835 1.00 92.06 105 THR A O 1
ATOM 863 N N . VAL A 1 106 ? -4.832 2.909 -5.119 1.00 91.12 106 VAL A N 1
ATOM 86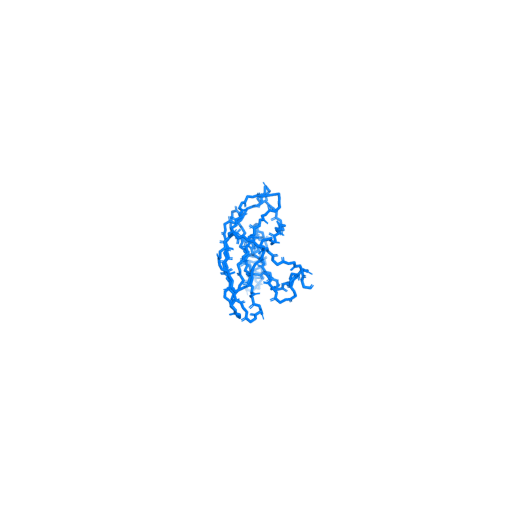4 C CA . VAL A 1 106 ? -3.433 2.967 -5.555 1.00 91.12 106 VAL A CA 1
ATOM 865 C C . VAL A 1 106 ? -3.416 3.557 -6.960 1.00 91.12 106 VAL A C 1
ATOM 867 O O . VAL A 1 106 ? -4.152 3.108 -7.832 1.00 91.12 106 VAL A O 1
ATOM 870 N N . SER A 1 107 ? -2.597 4.576 -7.176 1.00 89.69 107 SER A N 1
ATOM 871 C CA . SER A 1 107 ? -2.447 5.258 -8.461 1.00 89.69 107 SER A CA 1
ATOM 872 C C . SER A 1 107 ? -0.977 5.561 -8.727 1.00 89.69 107 SER A C 1
ATOM 874 O O . SER A 1 107 ? -0.138 5.429 -7.832 1.00 89.69 107 SER A O 1
ATOM 876 N N . ARG A 1 108 ? -0.668 6.005 -9.954 1.00 90.12 108 ARG A N 1
ATOM 877 C CA . ARG A 1 108 ? 0.674 6.482 -10.325 1.00 90.12 108 ARG A CA 1
ATOM 878 C C . ARG A 1 108 ? 1.762 5.451 -9.994 1.00 90.12 108 ARG A C 1
ATOM 880 O O . ARG A 1 108 ? 2.736 5.757 -9.311 1.00 90.12 108 ARG A O 1
ATOM 887 N N . VAL A 1 109 ? 1.540 4.216 -10.440 1.00 91.94 109 VAL A N 1
ATOM 888 C CA . VAL A 1 109 ? 2.422 3.074 -10.176 1.00 91.94 109 VAL A CA 1
ATOM 889 C C . VAL A 1 109 ? 3.572 3.057 -11.179 1.00 91.94 109 VAL A C 1
ATOM 891 O O . VAL A 1 109 ? 3.363 3.293 -12.367 1.00 91.94 109 VAL A O 1
ATOM 894 N N . LYS A 1 110 ? 4.786 2.778 -10.707 1.00 93.62 110 LYS A N 1
ATOM 895 C CA . LYS A 1 110 ? 5.992 2.596 -11.519 1.00 93.62 110 LYS A CA 1
ATOM 896 C C . LYS A 1 110 ? 6.788 1.396 -11.053 1.00 93.62 110 LYS A C 1
ATOM 898 O O . LYS A 1 110 ? 6.839 1.118 -9.858 1.00 93.62 110 LYS A O 1
ATOM 903 N N . PHE A 1 111 ? 7.469 0.752 -11.994 1.00 92.44 111 PHE A N 1
ATOM 904 C CA . PHE A 1 111 ? 8.320 -0.403 -11.737 1.00 92.44 111 PHE A CA 1
ATOM 905 C C . PHE A 1 111 ? 9.786 -0.065 -11.993 1.00 92.44 111 PHE A C 1
ATOM 907 O O . PHE A 1 111 ? 10.137 0.372 -13.084 1.00 92.44 111 PHE A O 1
ATOM 914 N N . GLY A 1 112 ? 10.649 -0.318 -11.008 1.00 89.50 112 GLY A N 1
ATOM 915 C CA . GLY A 1 112 ? 12.097 -0.121 -11.128 1.00 89.50 112 GLY A CA 1
ATOM 916 C C . GLY A 1 112 ? 12.546 1.342 -11.210 1.00 89.50 112 GLY A C 1
ATOM 917 O O . GLY A 1 112 ? 13.713 1.592 -11.480 1.00 89.50 112 GLY A O 1
ATOM 918 N N . ASP A 1 113 ? 11.644 2.292 -10.967 1.00 85.44 113 ASP A N 1
ATOM 919 C CA . ASP A 1 113 ? 11.900 3.730 -11.026 1.00 85.44 113 ASP A CA 1
ATOM 920 C C . ASP A 1 113 ? 11.241 4.415 -9.825 1.00 85.44 113 ASP A C 1
ATOM 922 O O . ASP A 1 113 ? 10.053 4.217 -9.566 1.00 85.44 113 ASP A O 1
ATOM 926 N N . THR A 1 114 ? 12.026 5.208 -9.094 1.00 84.00 114 THR A N 1
ATOM 927 C CA . THR A 1 114 ? 11.590 5.970 -7.915 1.00 84.00 114 THR A CA 1
ATOM 928 C C . THR A 1 114 ? 11.283 7.435 -8.218 1.00 84.00 114 THR A C 1
ATOM 930 O O . THR A 1 114 ? 10.871 8.173 -7.321 1.00 84.00 114 THR A O 1
ATOM 933 N N . SER A 1 115 ? 11.466 7.871 -9.466 1.00 84.56 115 SER A N 1
ATOM 934 C CA . SER A 1 115 ? 11.140 9.220 -9.910 1.00 84.56 115 SER A CA 1
ATOM 935 C C . SER A 1 115 ? 9.625 9.411 -10.053 1.00 84.56 115 SER A C 1
ATOM 937 O O . SER A 1 115 ? 8.892 8.516 -10.474 1.00 84.56 115 SER A O 1
ATOM 939 N N . TRP A 1 116 ? 9.137 10.618 -9.764 1.00 82.38 116 TRP A N 1
ATOM 940 C CA . TRP A 1 116 ? 7.707 10.958 -9.861 1.00 82.38 116 TRP A CA 1
ATOM 941 C C . TRP A 1 116 ? 7.322 11.672 -11.170 1.00 82.38 116 TRP A C 1
ATOM 943 O O . TRP A 1 116 ? 6.184 12.115 -11.316 1.00 82.38 116 TRP A O 1
ATOM 953 N N . GLY A 1 117 ? 8.256 11.799 -12.117 1.00 79.88 117 GLY A N 1
ATOM 954 C CA . GLY A 1 117 ? 8.021 12.373 -13.449 1.00 79.88 117 GLY A CA 1
ATOM 955 C C . GLY A 1 117 ? 7.976 11.299 -14.536 1.00 79.88 117 GLY A C 1
ATOM 956 O O . GLY A 1 117 ? 8.606 10.262 -14.389 1.00 79.88 117 GLY A O 1
ATOM 957 N N . GLY A 1 118 ? 7.255 11.524 -15.633 1.00 80.94 118 GLY A N 1
ATOM 958 C CA . GLY A 1 118 ? 7.155 10.559 -16.738 1.00 80.94 118 GLY A CA 1
ATOM 959 C C . GLY A 1 118 ? 5.975 9.580 -16.624 1.00 80.94 118 GLY A C 1
ATOM 960 O O . GLY A 1 118 ? 5.108 9.759 -15.763 1.00 80.94 118 GLY A O 1
ATOM 961 N N . PRO A 1 119 ? 5.899 8.583 -17.526 1.00 86.75 119 PRO A N 1
ATOM 962 C CA . PRO A 1 119 ? 4.731 7.722 -17.656 1.00 86.75 119 PRO A CA 1
ATOM 963 C C . PRO A 1 119 ? 4.588 6.761 -16.472 1.00 86.75 119 PRO A C 1
ATOM 965 O O . PRO A 1 119 ? 5.569 6.311 -15.877 1.00 86.75 119 PRO A O 1
ATOM 968 N N . TYR A 1 120 ? 3.339 6.438 -16.154 1.00 91.19 120 TYR A N 1
ATOM 969 C CA . TYR A 1 120 ? 2.971 5.460 -15.137 1.00 91.19 120 TYR A CA 1
ATOM 970 C C . TYR A 1 120 ? 2.539 4.154 -15.800 1.00 91.19 120 TYR A C 1
ATOM 972 O O . TYR A 1 120 ? 2.077 4.155 -16.940 1.00 91.19 120 TYR A O 1
ATOM 980 N N . ALA A 1 121 ? 2.686 3.048 -15.080 1.00 89.88 121 ALA A N 1
ATOM 981 C CA . ALA A 1 121 ? 2.238 1.745 -15.538 1.00 89.88 121 ALA A CA 1
ATOM 982 C C . ALA A 1 121 ? 0.704 1.687 -15.632 1.00 89.88 121 ALA A C 1
ATOM 984 O O . ALA A 1 121 ? -0.001 2.243 -14.782 1.00 89.88 121 ALA A O 1
ATOM 985 N N . GLY A 1 122 ? 0.212 1.001 -16.667 1.00 89.69 122 GLY A N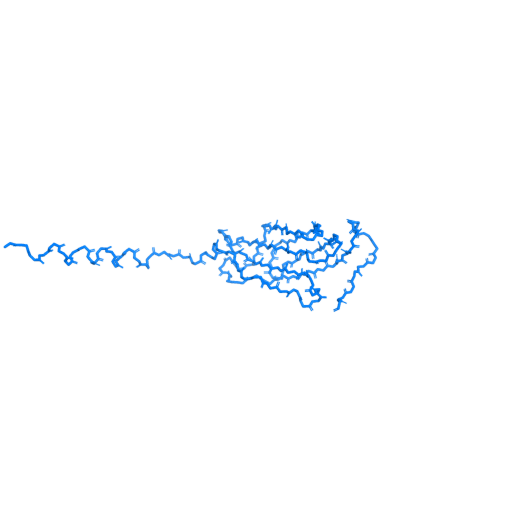 1
ATOM 986 C CA . GLY A 1 122 ? -1.176 0.541 -16.745 1.00 89.69 122 GLY A CA 1
ATOM 987 C C . GLY A 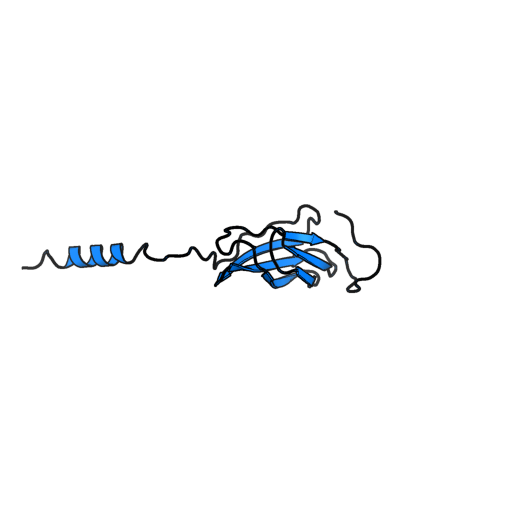1 122 ? -1.414 -0.681 -15.855 1.00 89.69 122 GLY A C 1
ATOM 988 O O . GLY A 1 122 ? -0.481 -1.149 -15.206 1.00 89.69 122 GLY A O 1
ATOM 989 N N . CYS A 1 123 ? -2.656 -1.172 -15.825 1.00 87.62 123 CYS A N 1
ATOM 990 C CA . CYS A 1 123 ? -2.961 -2.460 -15.201 1.00 87.62 123 CYS A CA 1
ATOM 991 C C . CYS A 1 123 ? -2.320 -3.605 -15.982 1.00 87.62 123 CYS A C 1
ATOM 993 O O . CYS A 1 123 ? -2.181 -3.509 -17.205 1.00 87.62 123 CYS A O 1
ATOM 995 N N . ASP A 1 124 ? -1.978 -4.663 -15.258 1.00 81.19 124 ASP A N 1
ATOM 996 C CA . ASP A 1 124 ? -1.515 -5.925 -15.830 1.00 81.19 124 ASP A CA 1
ATOM 997 C C . ASP A 1 124 ? -2.692 -6.779 -16.323 1.00 81.19 124 ASP A C 1
ATOM 999 O O . ASP A 1 124 ? -3.777 -6.715 -15.693 1.00 81.19 124 ASP A O 1
#

Sequence (124 aa):
MSFTFLEKEKEKEKEKIEKSESTDQNSWGVWKTSTCFIHLKYRIKKKSYGEWAINFKNGYNKSISMSVGIKEGFGGDRFTVPSGNSRIHSGYYTNNKQATYLNFTVSRVKFGDTSWGGPYAGCD

pLDDT: mean 80.43, std 17.89, range [36.69, 95.81]

Secondary structure (DSSP, 8-state):
--SSSHHHHHHHHHTTSS--------SPPPPEE-SS-TTEEEEEEE-GGGEEEEEEEE-SSS-EEEEEEETTEE-EEEEEE-TT-EEEEEEEEESSTT-S---EEEEEEEES---SSSPPP---

Radius of gyration: 21.57 Å; chains: 1; bounding box: 34×38×73 Å